Protein AF-A0A933KK06-F1 (afdb_monomer_lite)

Sequence (125 aa):
MSNVPASLSPAELAYLVLVSGLLACSGVYHLALGKEADRVLGRPDAIRSIGGCLVVLALPGLWASHGLLQVLGAVLLASGLFRVAAPEASIRLMQRLYGKVVHGILLLLGSLLVLALPWLRATLQ

pLDDT: mean 83.02, std 11.24, range [38.91, 94.81]

Radius of gyration: 15.88 Å; chains: 1; bounding box: 43×25×44 Å

Foldseek 3Di:
DDPPPPPFDPLRVVLLLVLLVVLLVLLVCLVVVVVVVLVQLVDLVSLLVQLVVLLVSLVCQCPGPDVVSNVVSVVSNVSSCCSNVPVVVVSVCCVPPDDSNRSSVVSNVVSVCSVCVSVVVVVVD

Secondary structure (DSSP, 8-state):
------PPPHHHHHHHHHHHHHHHHHHHHHHHSHHHHHHHHTSHHHHHHHHHHHHHHHHHHHT-SSHHHHHHHHHHHHHHHHHHH-HHHHHHHHHHH--HHHHHHHHHHHHHHHHHHHHHHHT--

Structure (mmCIF, N/CA/C/O backbone):
data_AF-A0A933KK06-F1
#
_entry.id   AF-A0A933KK06-F1
#
loop_
_atom_site.group_PDB
_atom_site.id
_atom_site.type_symbol
_atom_site.label_atom_id
_atom_site.label_alt_id
_atom_site.label_comp_id
_atom_site.label_asym_id
_atom_site.label_entity_id
_atom_site.label_seq_id
_atom_site.pdbx_PDB_ins_code
_atom_site.Cartn_x
_atom_site.Cartn_y
_atom_site.Cartn_z
_atom_site.occupancy
_atom_site.B_iso_or_equiv
_atom_site.auth_seq_id
_atom_site.auth_comp_id
_atom_site.auth_asym_id
_atom_site.auth_atom_id
_atom_site.pdbx_PDB_model_num
ATOM 1 N N . MET A 1 1 ? 27.092 6.096 -26.915 1.00 39.34 1 MET A N 1
ATOM 2 C CA . MET A 1 1 ? 26.203 5.114 -26.259 1.00 39.34 1 MET A CA 1
ATOM 3 C C . MET A 1 1 ? 24.920 5.845 -25.921 1.00 39.34 1 MET A C 1
ATOM 5 O O . MET A 1 1 ? 24.962 6.782 -25.137 1.00 39.34 1 MET A O 1
ATOM 9 N N . SER A 1 2 ? 23.830 5.542 -26.623 1.00 38.91 2 SER A N 1
ATOM 10 C CA . SER A 1 2 ? 22.540 6.199 -26.420 1.00 38.91 2 SER A CA 1
ATOM 11 C C . SER A 1 2 ? 21.972 5.783 -25.064 1.00 38.91 2 SER A C 1
ATOM 13 O O . SER A 1 2 ? 21.558 4.636 -24.902 1.00 38.91 2 SER A O 1
ATOM 15 N N . ASN A 1 3 ? 21.954 6.702 -24.098 1.00 43.25 3 ASN A N 1
ATOM 16 C CA . ASN A 1 3 ? 21.161 6.564 -22.879 1.00 43.25 3 ASN A CA 1
ATOM 17 C C . ASN A 1 3 ? 19.686 6.711 -23.261 1.00 43.25 3 ASN A C 1
ATOM 19 O O . ASN A 1 3 ? 19.080 7.762 -23.083 1.00 43.25 3 ASN A O 1
ATOM 23 N N . VAL A 1 4 ? 19.126 5.665 -23.864 1.00 45.94 4 VAL A N 1
ATOM 24 C CA . VAL A 1 4 ? 17.679 5.530 -23.970 1.00 45.94 4 VAL A CA 1
ATOM 25 C C . VAL A 1 4 ? 17.195 5.352 -22.530 1.00 45.94 4 VAL A C 1
ATOM 27 O O . VAL A 1 4 ? 17.681 4.429 -21.866 1.00 45.94 4 VAL A O 1
ATOM 30 N N . PRO A 1 5 ? 16.317 6.224 -21.998 1.00 50.75 5 PRO A N 1
ATOM 31 C CA . PRO A 1 5 ? 15.735 5.985 -20.688 1.00 50.75 5 PRO A CA 1
ATOM 32 C C . PRO A 1 5 ? 15.097 4.602 -20.742 1.00 50.75 5 PRO A C 1
ATOM 34 O O . PRO A 1 5 ? 14.294 4.338 -21.636 1.00 50.75 5 PRO A O 1
ATOM 37 N N . ALA A 1 6 ? 15.525 3.702 -19.852 1.00 57.94 6 ALA A N 1
ATOM 38 C CA . ALA A 1 6 ? 14.993 2.348 -19.794 1.00 57.94 6 ALA A CA 1
ATOM 39 C C . ALA A 1 6 ? 13.471 2.458 -19.679 1.00 57.94 6 ALA A C 1
ATOM 41 O O . ALA A 1 6 ? 12.948 2.908 -18.656 1.00 57.94 6 ALA A O 1
ATOM 42 N N . SER A 1 7 ? 12.778 2.143 -20.771 1.00 70.62 7 SER A N 1
ATOM 43 C CA . SER A 1 7 ? 11.331 2.109 -20.787 1.00 70.62 7 SER A CA 1
ATOM 44 C C . SER A 1 7 ? 10.907 1.043 -19.790 1.00 70.62 7 SER A C 1
ATOM 46 O O . SER A 1 7 ? 11.451 -0.063 -19.773 1.00 70.62 7 SER A O 1
ATOM 48 N N . LEU A 1 8 ? 9.966 1.395 -18.918 1.00 77.44 8 LEU A N 1
ATOM 49 C CA . LEU A 1 8 ? 9.383 0.418 -18.013 1.00 77.44 8 LEU A CA 1
ATOM 50 C C . LEU A 1 8 ? 8.806 -0.726 -18.839 1.00 77.44 8 LEU A C 1
ATOM 52 O O . LEU A 1 8 ? 8.124 -0.502 -19.844 1.00 77.44 8 LEU A O 1
ATOM 56 N N . SER A 1 9 ? 9.069 -1.952 -18.404 1.00 85.75 9 SER A N 1
ATOM 57 C CA . SER A 1 9 ? 8.439 -3.113 -19.013 1.00 85.75 9 SER A CA 1
ATOM 58 C C . SER A 1 9 ? 6.913 -3.052 -18.818 1.00 85.75 9 SER A C 1
ATOM 60 O O . SER A 1 9 ? 6.432 -2.448 -17.852 1.00 85.75 9 SER A O 1
ATOM 62 N N . PRO A 1 10 ? 6.117 -3.715 -19.679 1.00 85.94 10 PRO A N 1
ATOM 63 C CA . PRO A 1 10 ? 4.667 -3.795 -19.495 1.00 85.94 10 PRO A CA 1
ATOM 64 C C . PRO A 1 10 ? 4.261 -4.319 -18.107 1.00 85.94 10 PRO A C 1
ATOM 66 O O . PRO A 1 10 ? 3.273 -3.861 -17.539 1.00 85.94 10 PRO A O 1
ATOM 69 N N . ALA A 1 11 ? 5.050 -5.236 -17.536 1.00 86.44 11 ALA A N 1
ATOM 70 C CA . ALA A 1 11 ? 4.831 -5.777 -16.196 1.00 86.44 11 ALA A CA 1
ATOM 71 C C . ALA A 1 11 ? 5.065 -4.731 -15.093 1.00 86.44 11 ALA A C 1
ATOM 73 O O . ALA A 1 11 ? 4.271 -4.632 -14.160 1.00 86.44 11 ALA A O 1
ATOM 74 N N . GLU A 1 12 ? 6.115 -3.916 -15.209 1.00 85.12 12 GLU A N 1
ATOM 75 C CA . GLU A 1 12 ? 6.400 -2.833 -14.259 1.00 85.12 12 GLU A CA 1
ATOM 76 C C . GLU A 1 12 ? 5.362 -1.707 -14.354 1.00 85.12 12 GLU A C 1
ATOM 78 O O . GLU A 1 12 ? 4.947 -1.163 -13.332 1.00 85.12 12 GLU A O 1
ATOM 83 N N . LEU A 1 13 ? 4.882 -1.393 -15.562 1.00 85.12 13 LEU A N 1
ATOM 84 C CA . LEU A 1 13 ? 3.771 -0.457 -15.757 1.00 85.12 13 LEU A CA 1
ATOM 85 C C . LEU A 1 13 ? 2.481 -0.979 -15.117 1.00 85.12 13 LEU A C 1
ATOM 87 O O . LEU A 1 13 ? 1.827 -0.249 -14.373 1.00 85.12 13 LEU A O 1
ATOM 91 N N . ALA A 1 14 ? 2.134 -2.247 -15.354 1.00 87.88 14 ALA A N 1
ATOM 92 C CA . ALA A 1 14 ? 0.969 -2.874 -14.736 1.00 87.88 14 ALA A CA 1
ATOM 93 C C . ALA A 1 14 ? 1.080 -2.884 -13.203 1.00 87.88 14 ALA A C 1
ATOM 95 O O . ALA A 1 14 ? 0.104 -2.600 -12.509 1.00 87.88 14 ALA A O 1
ATOM 96 N N . TYR A 1 15 ? 2.278 -3.144 -12.675 1.00 87.88 15 TYR A N 1
ATOM 97 C CA . TYR A 1 15 ? 2.560 -3.085 -11.246 1.00 87.88 15 TYR A CA 1
ATOM 98 C C . TYR A 1 15 ? 2.322 -1.686 -10.663 1.00 87.88 15 TYR A C 1
ATOM 100 O O . TYR A 1 15 ? 1.619 -1.548 -9.662 1.00 87.88 15 TYR A O 1
ATOM 108 N N . LEU A 1 16 ? 2.847 -0.642 -11.310 1.00 87.38 16 LEU A N 1
ATOM 109 C CA . LEU A 1 16 ? 2.644 0.744 -10.886 1.00 87.38 16 LEU A CA 1
ATOM 110 C C . LEU A 1 16 ? 1.166 1.134 -10.884 1.00 87.38 16 LEU A C 1
ATOM 112 O O . LEU A 1 16 ? 0.689 1.704 -9.903 1.00 87.38 16 LEU A O 1
ATOM 116 N N . VAL A 1 17 ? 0.435 0.794 -11.949 1.00 89.19 17 VAL A N 1
ATOM 117 C CA . VAL A 1 17 ? -1.005 1.067 -12.054 1.00 89.19 17 VAL A CA 1
ATOM 118 C C . VAL A 1 17 ? -1.778 0.331 -10.964 1.00 89.19 17 VAL A C 1
ATOM 120 O O . VAL A 1 17 ? -2.655 0.922 -10.340 1.00 89.19 17 VAL A O 1
ATOM 123 N N . LEU A 1 18 ? -1.434 -0.928 -10.681 1.00 89.88 18 LEU A N 1
ATOM 124 C CA . LEU A 1 18 ? -2.072 -1.709 -9.625 1.00 89.88 18 LEU A CA 1
ATOM 125 C C . LEU A 1 18 ? -1.840 -1.086 -8.242 1.00 89.88 18 LEU A C 1
ATOM 127 O O . LEU A 1 18 ? -2.794 -0.861 -7.499 1.00 89.88 18 LEU A O 1
ATOM 131 N N . VAL A 1 19 ? -0.585 -0.785 -7.896 1.00 88.69 19 VAL A N 1
ATOM 132 C CA . VAL A 1 19 ? -0.233 -0.202 -6.592 1.00 88.69 19 VAL A CA 1
ATOM 133 C C . VAL A 1 19 ? -0.860 1.182 -6.431 1.00 88.69 19 VAL A C 1
ATOM 135 O O . VAL A 1 19 ? -1.451 1.472 -5.390 1.00 88.69 19 VAL A O 1
ATOM 138 N N . SER A 1 20 ? -0.796 2.017 -7.468 1.00 89.50 20 SER A N 1
ATOM 139 C CA . SER A 1 20 ? -1.437 3.332 -7.480 1.00 89.50 20 SER A CA 1
ATOM 140 C C . SER A 1 20 ? -2.958 3.227 -7.355 1.00 89.50 20 SER A C 1
ATOM 142 O O . SER A 1 20 ? -3.547 3.929 -6.534 1.00 89.50 20 SER A O 1
ATOM 144 N N . GLY A 1 21 ? -3.597 2.317 -8.092 1.00 89.44 21 GLY A N 1
ATOM 145 C CA . GLY A 1 21 ? -5.034 2.073 -8.003 1.00 89.44 21 GLY A CA 1
ATOM 146 C C . GLY A 1 21 ? -5.457 1.668 -6.592 1.00 89.44 21 GLY A C 1
ATOM 147 O O . GLY A 1 21 ? -6.390 2.244 -6.038 1.00 89.44 21 GLY A O 1
ATOM 148 N N . LEU A 1 22 ? -4.720 0.754 -5.957 1.00 90.38 22 LEU A N 1
ATOM 149 C CA . LEU A 1 22 ? -4.982 0.335 -4.577 1.00 90.38 22 LEU A CA 1
ATOM 150 C C . LEU A 1 22 ? -4.807 1.482 -3.574 1.00 90.38 22 LEU A C 1
ATOM 152 O O . LEU A 1 22 ? -5.648 1.655 -2.690 1.00 90.38 22 LEU A O 1
ATOM 156 N N . LEU A 1 23 ? -3.751 2.286 -3.715 1.00 89.25 23 LEU A N 1
ATOM 157 C CA . LEU A 1 23 ? -3.522 3.476 -2.891 1.00 89.25 23 LEU A CA 1
ATOM 158 C C . LEU A 1 23 ? -4.645 4.503 -3.074 1.00 89.25 23 LEU A C 1
ATOM 160 O O . LEU A 1 23 ? -5.164 5.021 -2.087 1.00 89.25 23 LEU A O 1
ATOM 164 N N . ALA A 1 24 ? -5.063 4.751 -4.317 1.00 89.56 24 ALA A N 1
ATOM 165 C CA . ALA A 1 24 ? -6.144 5.673 -4.641 1.00 89.56 24 ALA A CA 1
ATOM 166 C C . ALA A 1 24 ? -7.477 5.207 -4.047 1.00 89.56 24 ALA A C 1
ATOM 168 O O . ALA A 1 24 ? -8.119 5.957 -3.312 1.00 89.56 24 ALA A O 1
ATOM 169 N N . CYS A 1 25 ? -7.864 3.953 -4.294 1.00 90.12 25 CYS A N 1
ATOM 170 C CA . CYS A 1 25 ? -9.079 3.361 -3.741 1.00 90.12 25 CYS A CA 1
ATOM 171 C C . CYS A 1 25 ? -9.064 3.372 -2.211 1.00 90.12 25 CYS A C 1
ATOM 173 O O . CYS A 1 25 ? -10.061 3.738 -1.595 1.00 90.12 25 CYS A O 1
ATOM 175 N N . SER A 1 26 ? -7.932 3.030 -1.589 1.00 86.19 26 SER A N 1
ATOM 176 C CA . SER A 1 26 ? -7.785 3.072 -0.133 1.00 86.19 26 SER A CA 1
ATOM 177 C C . SER A 1 26 ? -7.900 4.501 0.407 1.00 86.19 26 SER A C 1
ATOM 179 O O . SER A 1 26 ? -8.611 4.732 1.385 1.00 86.19 26 SER A O 1
ATOM 181 N N . GLY A 1 27 ? -7.269 5.479 -0.246 1.00 85.75 27 GLY A N 1
ATOM 182 C CA . GLY A 1 27 ? -7.364 6.891 0.121 1.00 85.75 27 GLY A CA 1
ATOM 183 C C . GLY A 1 27 ? -8.798 7.416 0.041 1.00 85.75 27 GLY A C 1
ATOM 184 O O . GLY A 1 27 ? -9.301 7.983 1.011 1.00 85.75 27 GLY A O 1
ATOM 185 N N . VAL A 1 28 ? -9.492 7.147 -1.070 1.00 89.56 28 VAL A N 1
ATOM 186 C CA . VAL A 1 28 ? -10.912 7.495 -1.247 1.00 89.56 28 VAL A CA 1
ATOM 187 C C . VAL A 1 28 ? -11.781 6.801 -0.201 1.00 89.56 28 VAL A C 1
ATOM 189 O O . VAL A 1 28 ? -12.626 7.452 0.407 1.00 89.56 28 VAL A O 1
ATOM 192 N N . TYR A 1 29 ? -11.552 5.514 0.068 1.00 86.19 29 TYR A N 1
ATOM 193 C CA . TYR A 1 29 ? -12.288 4.763 1.086 1.00 86.19 29 TYR A CA 1
ATOM 194 C C . TYR A 1 29 ? -12.152 5.399 2.478 1.00 86.19 29 TYR A C 1
ATOM 196 O O . TYR A 1 29 ? -13.150 5.578 3.173 1.00 86.19 29 TYR A O 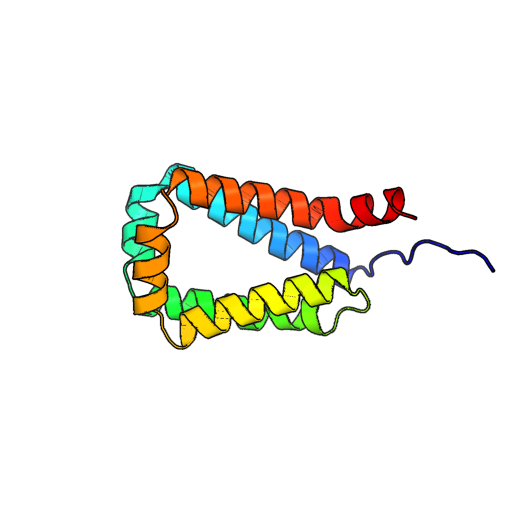1
ATOM 204 N N . HIS A 1 30 ? -10.948 5.824 2.867 1.00 84.81 30 HIS A N 1
ATOM 205 C CA . HIS A 1 30 ? -10.727 6.500 4.150 1.00 84.81 30 HIS A CA 1
ATOM 206 C C . HIS A 1 30 ? -11.399 7.877 4.230 1.00 84.81 30 HIS A C 1
ATOM 208 O O . HIS A 1 30 ? -11.882 8.255 5.299 1.00 84.81 30 HIS A O 1
ATOM 214 N N . LEU A 1 31 ? -11.448 8.622 3.121 1.00 86.38 31 LEU A N 1
ATOM 215 C CA . LEU A 1 31 ? -12.090 9.938 3.068 1.00 86.38 31 LEU A CA 1
ATOM 216 C C . LEU A 1 31 ? -13.622 9.840 3.039 1.00 86.38 31 LEU A C 1
ATOM 218 O O . LEU A 1 31 ? -14.292 10.588 3.746 1.00 86.38 31 LEU A O 1
ATOM 222 N N . ALA A 1 32 ? -14.178 8.910 2.261 1.00 87.00 32 ALA A N 1
ATOM 223 C CA . ALA A 1 32 ? -15.620 8.755 2.079 1.00 87.00 32 ALA A CA 1
ATOM 224 C C . ALA A 1 32 ? -16.287 7.950 3.207 1.00 87.00 32 ALA A C 1
ATOM 226 O O . ALA A 1 32 ? -17.403 8.260 3.619 1.00 87.00 32 ALA A O 1
ATOM 227 N N . LEU A 1 33 ? -15.609 6.920 3.725 1.00 85.12 33 LEU A N 1
ATOM 228 C CA . LEU A 1 33 ? -16.163 5.937 4.662 1.00 85.12 33 LEU A CA 1
ATOM 229 C C . LEU A 1 33 ? -15.327 5.819 5.942 1.00 85.12 33 LEU A C 1
ATOM 231 O O . LEU A 1 33 ? -15.235 4.750 6.541 1.00 85.12 33 LEU A O 1
ATOM 235 N N . GLY A 1 34 ? -14.748 6.924 6.418 1.00 76.00 34 GLY A N 1
ATOM 236 C CA . GLY A 1 34 ? -13.806 6.917 7.544 1.00 76.00 34 GLY A CA 1
ATOM 237 C C . GLY A 1 34 ? -14.313 6.259 8.840 1.00 76.00 34 GLY A C 1
ATOM 238 O O . GLY A 1 34 ? -13.514 5.735 9.608 1.00 76.00 34 GLY A O 1
ATOM 239 N N . LYS A 1 35 ? -15.629 6.242 9.109 1.00 80.81 35 LYS A N 1
ATOM 240 C CA . LYS A 1 35 ? -16.193 5.515 10.268 1.00 80.81 35 LYS A CA 1
ATOM 241 C C . LYS A 1 35 ? -16.151 3.993 10.084 1.00 80.81 35 LYS A C 1
ATOM 243 O O . LYS A 1 35 ? -15.845 3.279 11.033 1.00 80.81 35 LYS A O 1
ATOM 248 N N . GLU A 1 36 ? -16.436 3.509 8.879 1.00 83.94 36 GLU A N 1
ATOM 249 C CA . GLU A 1 36 ? -16.389 2.078 8.565 1.00 83.94 36 GLU A CA 1
ATOM 250 C C . GLU A 1 36 ? -14.941 1.603 8.412 1.00 83.94 36 GLU A C 1
ATOM 252 O O . GLU A 1 36 ? -14.585 0.525 8.881 1.00 83.94 36 GLU A O 1
ATOM 257 N N . ALA A 1 37 ? -14.072 2.450 7.848 1.00 81.25 37 ALA A N 1
ATOM 258 C CA . ALA A 1 37 ? -12.638 2.205 7.7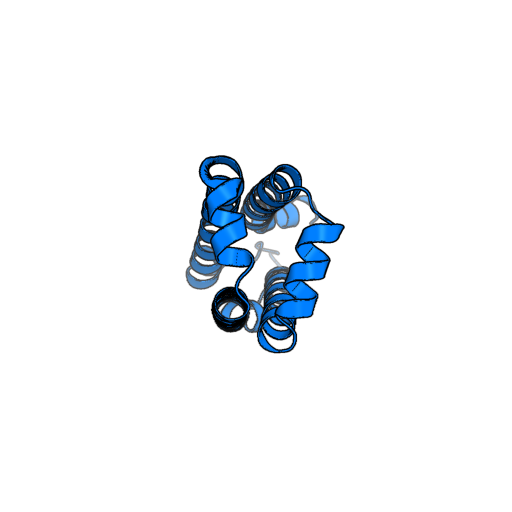90 1.00 81.25 37 ALA A CA 1
ATOM 259 C C . ALA A 1 37 ? -12.053 1.943 9.182 1.00 81.25 37 ALA A C 1
ATOM 261 O O . ALA A 1 37 ? -11.379 0.937 9.365 1.00 81.25 37 ALA A O 1
ATOM 262 N N . ASP A 1 38 ? -12.387 2.756 10.185 1.00 81.25 38 ASP A N 1
ATOM 263 C CA . ASP A 1 38 ? -11.946 2.520 11.565 1.00 81.25 38 ASP A CA 1
ATOM 264 C C . ASP A 1 38 ? -12.479 1.216 12.153 1.00 81.25 38 ASP A C 1
ATOM 266 O O . ASP A 1 38 ? -11.770 0.527 12.884 1.00 81.25 38 ASP A O 1
ATOM 270 N N . ARG A 1 39 ? -13.735 0.869 11.853 1.00 85.00 39 ARG A N 1
ATOM 271 C CA . ARG A 1 39 ? -14.346 -0.364 12.353 1.00 85.00 39 ARG A CA 1
ATOM 272 C C . ARG A 1 39 ? -13.631 -1.593 11.799 1.00 85.00 39 ARG A C 1
ATOM 274 O O . ARG A 1 39 ? -13.382 -2.542 12.539 1.00 85.00 39 ARG A O 1
ATOM 281 N N . VAL A 1 40 ? -13.300 -1.573 10.510 1.00 83.56 40 VAL A N 1
ATOM 282 C CA . VAL A 1 40 ? -12.575 -2.657 9.840 1.00 83.56 40 VAL A CA 1
ATOM 283 C C . VAL A 1 40 ? -11.115 -2.685 10.297 1.00 83.56 40 VAL A C 1
ATOM 285 O O . VAL A 1 40 ? -10.624 -3.731 10.711 1.00 83.56 40 VAL A O 1
ATOM 288 N N . LEU A 1 41 ? -10.435 -1.538 10.293 1.00 83.44 41 LEU A N 1
ATOM 289 C CA . LEU A 1 41 ? -9.012 -1.417 10.624 1.00 83.44 41 LEU A CA 1
ATOM 290 C C . LEU A 1 41 ? -8.725 -1.492 12.126 1.00 83.44 41 LEU A C 1
ATOM 292 O O . LEU A 1 41 ? -7.583 -1.695 12.514 1.00 83.44 41 LEU A O 1
ATOM 296 N N . GLY A 1 42 ? -9.744 -1.397 12.979 1.00 84.25 42 GLY A N 1
ATOM 297 C CA . GLY A 1 42 ? -9.639 -1.684 14.407 1.00 84.25 42 GLY A CA 1
ATOM 298 C C . GLY A 1 42 ? -9.552 -3.178 14.731 1.00 84.25 42 GLY A C 1
ATOM 29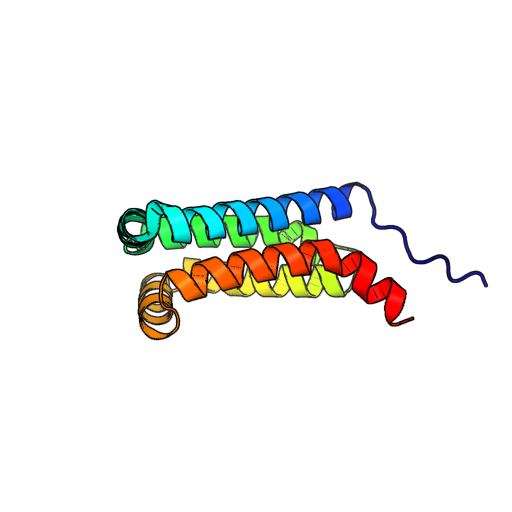9 O O . GLY A 1 42 ? -9.333 -3.532 15.889 1.00 84.25 42 GLY A O 1
ATOM 300 N N . ARG A 1 43 ? -9.723 -4.069 13.742 1.00 89.38 43 ARG A N 1
ATOM 301 C CA . ARG A 1 43 ? -9.669 -5.524 13.936 1.00 89.38 43 ARG A CA 1
ATOM 302 C C . ARG A 1 43 ? -8.276 -6.059 13.582 1.00 89.38 43 ARG A C 1
ATOM 304 O O . ARG A 1 43 ? -7.859 -5.913 12.430 1.00 89.38 43 ARG A O 1
ATOM 311 N N . PRO A 1 44 ? -7.580 -6.744 14.510 1.00 88.75 44 PRO A N 1
ATOM 312 C CA . PRO A 1 44 ? -6.258 -7.312 14.243 1.00 88.75 44 PRO A CA 1
ATOM 313 C C . PRO A 1 44 ? -6.224 -8.243 13.027 1.00 88.75 44 PRO A C 1
ATOM 315 O O . PRO A 1 44 ? -5.289 -8.176 12.234 1.00 88.75 44 PRO A O 1
ATOM 318 N N . ASP A 1 45 ? -7.268 -9.052 12.827 1.00 90.56 45 ASP A N 1
ATOM 319 C CA . ASP A 1 45 ? -7.341 -9.982 11.695 1.00 90.56 45 ASP A CA 1
ATOM 320 C C . ASP A 1 45 ? -7.400 -9.255 10.349 1.00 90.56 45 ASP A C 1
ATOM 322 O O . ASP A 1 45 ? -6.696 -9.630 9.416 1.00 90.56 45 ASP A O 1
ATOM 326 N N . ALA A 1 46 ? -8.158 -8.157 10.262 1.00 88.94 46 ALA A N 1
ATOM 327 C CA . ALA A 1 46 ? -8.206 -7.338 9.055 1.00 88.94 46 ALA A CA 1
ATOM 328 C C . ALA A 1 46 ? -6.838 -6.705 8.758 1.00 88.94 46 ALA A C 1
ATOM 330 O O . ALA A 1 46 ? -6.393 -6.692 7.610 1.00 88.94 46 ALA A O 1
ATOM 331 N N . ILE A 1 47 ? -6.133 -6.233 9.793 1.00 90.62 47 ILE A N 1
ATOM 332 C CA . ILE A 1 47 ? -4.780 -5.680 9.653 1.00 90.62 47 ILE A CA 1
ATOM 333 C C . ILE A 1 47 ? -3.781 -6.745 9.196 1.00 90.62 47 ILE A C 1
ATOM 335 O O . ILE A 1 47 ? -2.973 -6.459 8.312 1.00 90.62 47 ILE A O 1
ATOM 339 N N . ARG A 1 48 ? -3.864 -7.975 9.719 1.00 91.69 48 ARG A N 1
ATOM 340 C CA . ARG A 1 48 ? -3.044 -9.103 9.247 1.00 91.69 48 ARG A CA 1
ATOM 341 C C . ARG A 1 48 ? -3.321 -9.423 7.784 1.00 91.69 48 ARG A C 1
ATOM 343 O O . ARG A 1 48 ? -2.371 -9.573 7.023 1.00 91.69 48 ARG A O 1
ATOM 350 N N . SER A 1 49 ? -4.589 -9.477 7.370 1.00 92.69 49 SER A N 1
ATOM 351 C CA . SER A 1 49 ? -4.957 -9.715 5.969 1.00 92.69 49 SER A CA 1
ATOM 352 C C . SER A 1 49 ? -4.406 -8.628 5.046 1.00 92.69 49 SER A C 1
ATOM 354 O O . SER A 1 49 ? -3.783 -8.942 4.036 1.00 92.69 49 SER A O 1
ATOM 356 N N . ILE A 1 50 ? -4.552 -7.352 5.420 1.00 90.19 50 ILE A N 1
ATOM 357 C CA . ILE A 1 50 ? -3.972 -6.230 4.668 1.00 90.19 50 ILE A CA 1
ATOM 358 C C . ILE A 1 50 ? -2.446 -6.350 4.617 1.00 90.19 50 ILE A C 1
ATOM 360 O O . ILE A 1 50 ? -1.848 -6.143 3.563 1.00 90.19 50 ILE A O 1
ATOM 364 N N . GLY A 1 51 ? -1.812 -6.696 5.738 1.00 90.50 51 GLY A N 1
ATOM 365 C CA . GLY A 1 51 ? -0.374 -6.923 5.812 1.00 90.50 51 GLY A CA 1
ATOM 366 C C . GLY A 1 51 ? 0.090 -8.025 4.860 1.00 90.50 51 GLY A C 1
ATOM 367 O O . GLY A 1 51 ? 1.032 -7.816 4.102 1.00 90.50 51 GLY A O 1
ATOM 368 N N . GLY A 1 52 ? -0.618 -9.155 4.824 1.00 93.31 52 GLY A N 1
ATOM 369 C CA . GLY A 1 52 ? -0.352 -10.251 3.892 1.00 93.31 52 GLY A CA 1
ATOM 370 C C . GLY A 1 52 ? -0.477 -9.820 2.430 1.00 93.31 52 GLY A C 1
ATOM 371 O O . GLY A 1 52 ? 0.423 -10.086 1.635 1.00 93.31 52 GLY A O 1
ATOM 372 N N . CYS A 1 53 ? -1.531 -9.074 2.082 1.00 92.62 53 CYS A N 1
ATOM 373 C CA . CYS A 1 53 ? -1.689 -8.516 0.737 1.00 92.62 53 CYS A CA 1
ATOM 374 C C . CYS A 1 53 ? -0.517 -7.603 0.350 1.00 92.62 53 CYS A C 1
ATOM 376 O O . CYS A 1 53 ? -0.028 -7.684 -0.774 1.00 92.62 53 CYS A O 1
ATOM 378 N N . LEU A 1 54 ? -0.033 -6.765 1.274 1.00 91.31 54 LEU A N 1
ATOM 379 C CA . LEU A 1 54 ? 1.127 -5.901 1.034 1.00 91.31 54 LEU A CA 1
ATOM 380 C C . LEU A 1 54 ? 2.416 -6.694 0.817 1.00 91.31 54 LEU A C 1
ATOM 382 O O . LEU A 1 54 ? 3.196 -6.334 -0.058 1.00 91.31 54 LEU A O 1
ATOM 386 N N . VAL A 1 55 ? 2.625 -7.781 1.565 1.00 93.69 55 VAL A N 1
ATOM 387 C CA . VAL A 1 55 ? 3.778 -8.673 1.367 1.00 93.69 55 VAL A CA 1
ATOM 388 C C . VAL A 1 55 ? 3.743 -9.294 -0.030 1.00 93.69 55 VAL A C 1
ATOM 390 O O . VAL A 1 55 ? 4.754 -9.283 -0.725 1.00 93.69 55 VAL A O 1
ATOM 393 N N . VAL A 1 56 ? 2.580 -9.774 -0.481 1.00 93.50 56 VAL A N 1
ATOM 394 C CA . VAL A 1 56 ? 2.424 -10.330 -1.837 1.00 93.50 56 VAL A CA 1
ATOM 395 C C . VAL A 1 56 ? 2.668 -9.256 -2.904 1.00 93.50 56 VAL A C 1
ATOM 397 O O . VAL A 1 56 ? 3.397 -9.494 -3.864 1.00 93.50 56 VAL A O 1
ATOM 400 N N . LEU A 1 57 ? 2.122 -8.052 -2.711 1.00 89.38 57 LEU A N 1
ATOM 401 C CA . LEU A 1 57 ? 2.329 -6.902 -3.600 1.00 89.38 57 LEU A CA 1
ATOM 402 C C . LEU A 1 57 ? 3.770 -6.375 -3.595 1.00 89.38 57 LEU A C 1
ATOM 404 O O . LEU A 1 57 ? 4.165 -5.672 -4.522 1.00 89.38 57 LEU A O 1
ATOM 408 N N . ALA A 1 58 ? 4.573 -6.681 -2.580 1.00 91.00 58 ALA A N 1
ATOM 409 C CA . ALA A 1 58 ? 5.970 -6.273 -2.545 1.00 91.00 58 ALA A CA 1
ATOM 410 C C . ALA A 1 58 ? 6.847 -7.097 -3.498 1.00 91.00 58 ALA A C 1
ATOM 412 O O . ALA A 1 58 ? 7.838 -6.573 -4.007 1.00 91.00 58 ALA A O 1
ATOM 413 N N . LEU A 1 59 ? 6.485 -8.360 -3.764 1.00 91.06 59 LEU A N 1
ATOM 414 C CA . LEU A 1 59 ? 7.323 -9.288 -4.532 1.00 91.06 59 LEU A CA 1
ATOM 415 C C . LEU A 1 59 ? 7.668 -8.755 -5.934 1.00 91.06 59 LEU A C 1
AT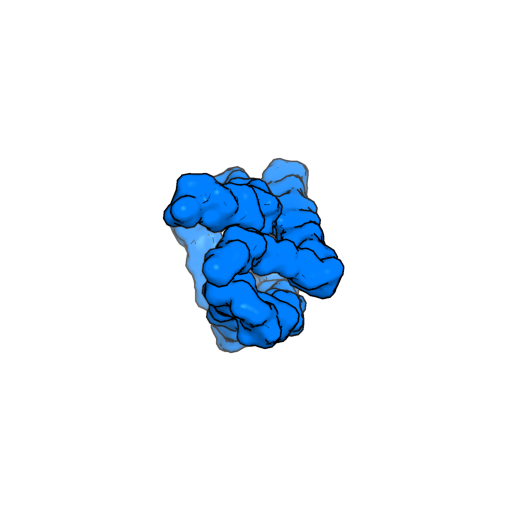OM 417 O O . LEU A 1 59 ? 8.854 -8.692 -6.249 1.00 91.06 59 LEU A O 1
ATOM 421 N N . PRO A 1 60 ? 6.719 -8.276 -6.762 1.00 87.19 60 PRO A N 1
ATOM 422 C CA . PRO A 1 60 ? 7.072 -7.750 -8.081 1.00 87.19 60 PRO A CA 1
ATOM 423 C C . PRO A 1 60 ? 7.992 -6.523 -8.008 1.00 87.19 60 PRO A C 1
ATOM 425 O O . PRO A 1 60 ? 8.854 -6.356 -8.865 1.00 87.19 60 PRO A O 1
ATOM 428 N N . GLY A 1 61 ? 7.847 -5.690 -6.970 1.00 86.94 61 GLY A N 1
ATOM 429 C CA . GLY A 1 61 ? 8.690 -4.513 -6.756 1.00 86.94 61 GLY A CA 1
ATOM 430 C C . GLY A 1 61 ? 10.133 -4.873 -6.401 1.00 86.94 61 GLY A C 1
ATOM 431 O O . GLY A 1 61 ? 11.063 -4.289 -6.948 1.00 86.94 61 GLY A O 1
ATOM 432 N N . LEU A 1 62 ? 10.339 -5.876 -5.541 1.00 88.31 62 LEU A N 1
ATOM 433 C CA . LEU A 1 62 ? 11.677 -6.334 -5.137 1.00 88.31 62 LEU A CA 1
ATOM 434 C C . LEU A 1 62 ? 12.460 -6.989 -6.282 1.00 88.31 62 LEU A C 1
ATOM 436 O O . LEU A 1 62 ? 13.683 -6.893 -6.317 1.00 88.31 62 LEU A O 1
ATOM 440 N N . TRP A 1 63 ? 11.757 -7.625 -7.221 1.00 86.88 63 TRP A N 1
ATOM 441 C CA . TRP A 1 63 ? 12.343 -8.227 -8.423 1.00 86.88 63 TRP A CA 1
ATOM 442 C C . TRP A 1 63 ? 12.411 -7.275 -9.623 1.00 86.88 63 TRP A C 1
ATOM 444 O O . TRP A 1 63 ? 12.870 -7.672 -10.694 1.00 86.88 63 TRP A O 1
ATOM 454 N N . ALA A 1 64 ? 11.962 -6.028 -9.474 1.00 84.25 64 ALA A N 1
ATOM 455 C CA . ALA A 1 64 ? 12.001 -5.062 -10.558 1.00 84.25 64 ALA A CA 1
ATOM 456 C C . ALA A 1 64 ? 13.444 -4.687 -10.919 1.00 84.25 64 ALA A C 1
ATOM 458 O O . ALA A 1 64 ? 14.326 -4.589 -10.062 1.00 84.25 64 ALA A O 1
ATOM 459 N N . SER A 1 65 ? 13.670 -4.378 -12.194 1.00 76.06 65 SER A N 1
ATOM 460 C CA . SER A 1 65 ? 14.995 -3.977 -12.699 1.00 76.06 65 SER A CA 1
ATOM 461 C C . SER A 1 65 ? 15.376 -2.553 -12.266 1.00 76.06 65 SER A C 1
ATOM 463 O O . SER A 1 65 ? 16.499 -2.092 -12.463 1.00 76.06 65 SER A O 1
ATOM 465 N N . HIS A 1 66 ? 14.414 -1.835 -11.688 1.00 74.06 66 HIS A N 1
ATOM 466 C CA . HIS A 1 66 ? 14.478 -0.420 -11.377 1.00 74.06 66 HIS A CA 1
ATOM 467 C C . HIS A 1 66 ? 14.619 -0.193 -9.871 1.00 74.06 66 HIS A C 1
ATOM 469 O O . HIS A 1 66 ? 13.716 -0.523 -9.105 1.00 74.06 66 HIS A O 1
ATOM 475 N N . GLY A 1 67 ? 15.705 0.463 -9.446 1.00 80.12 67 GLY A N 1
ATOM 476 C CA . GLY A 1 67 ? 15.986 0.707 -8.023 1.00 80.12 67 GLY A CA 1
ATOM 477 C C . GLY A 1 67 ? 14.860 1.425 -7.265 1.00 80.12 67 GLY A C 1
ATOM 478 O O . GLY A 1 67 ? 14.586 1.099 -6.116 1.00 80.12 67 GLY A O 1
ATOM 479 N N . LEU A 1 68 ? 14.128 2.341 -7.909 1.00 79.94 68 LEU A N 1
ATOM 480 C CA . LEU A 1 68 ? 12.977 3.003 -7.278 1.00 79.94 68 LEU A CA 1
ATOM 481 C C . LEU A 1 68 ? 11.796 2.045 -7.028 1.00 79.94 68 LEU A C 1
ATOM 483 O O . LEU A 1 68 ? 11.116 2.164 -6.010 1.00 79.94 68 LEU A O 1
ATOM 487 N N . LEU A 1 69 ? 11.570 1.074 -7.919 1.00 83.50 69 LEU A N 1
ATOM 488 C CA . LEU A 1 69 ? 10.551 0.036 -7.727 1.00 83.50 69 LEU A CA 1
ATOM 489 C C . LEU A 1 69 ? 10.966 -0.954 -6.632 1.00 83.50 69 LEU A C 1
ATOM 491 O O . LEU A 1 69 ? 10.114 -1.392 -5.861 1.00 83.50 69 LEU A O 1
ATOM 495 N N . GLN A 1 70 ? 12.266 -1.226 -6.498 1.00 86.94 70 GLN A N 1
ATOM 496 C CA . GLN A 1 70 ? 12.807 -2.017 -5.390 1.00 86.94 70 GLN A CA 1
ATOM 497 C C . GLN A 1 70 ? 12.601 -1.316 -4.046 1.00 86.94 70 GLN A C 1
ATOM 499 O O . GLN A 1 70 ? 12.177 -1.957 -3.088 1.00 86.94 70 GLN A O 1
ATOM 504 N N . VAL A 1 71 ? 12.824 0.003 -3.974 1.00 88.06 71 VAL A N 1
ATOM 505 C CA . VAL A 1 71 ? 12.530 0.800 -2.769 1.00 88.06 71 VAL A CA 1
ATOM 506 C C . VAL A 1 71 ? 11.040 0.744 -2.433 1.00 88.06 71 VAL A C 1
ATOM 508 O O . VAL A 1 71 ? 10.687 0.492 -1.281 1.00 88.06 71 VAL A O 1
ATOM 511 N N . LEU A 1 72 ? 10.158 0.916 -3.425 1.00 87.44 72 LEU A N 1
ATOM 512 C CA . LEU A 1 72 ? 8.713 0.777 -3.230 1.00 87.44 72 LEU A CA 1
ATOM 513 C C . LEU A 1 72 ? 8.357 -0.618 -2.690 1.00 87.44 72 LEU A C 1
ATOM 515 O O . LEU A 1 72 ? 7.651 -0.725 -1.688 1.00 87.44 72 LEU A O 1
ATOM 519 N N . GLY A 1 73 ? 8.900 -1.676 -3.299 1.00 89.25 73 GLY A N 1
ATOM 520 C CA . GLY A 1 73 ? 8.732 -3.055 -2.844 1.00 89.25 73 GLY A CA 1
ATOM 521 C C . GLY A 1 73 ? 9.215 -3.260 -1.406 1.00 89.25 73 GLY A C 1
ATOM 522 O O . GLY A 1 73 ? 8.495 -3.832 -0.594 1.00 89.25 73 GLY A O 1
ATOM 523 N N . ALA A 1 74 ? 10.384 -2.729 -1.046 1.00 91.81 74 ALA A N 1
ATOM 524 C CA . ALA A 1 74 ? 10.934 -2.828 0.304 1.00 91.81 74 ALA A CA 1
ATOM 525 C C . ALA A 1 74 ? 10.054 -2.125 1.349 1.00 91.81 74 ALA A C 1
ATOM 527 O O . ALA A 1 74 ? 9.820 -2.673 2.427 1.00 91.81 74 ALA A O 1
ATOM 528 N N . VAL A 1 75 ? 9.510 -0.947 1.026 1.00 90.62 75 VAL A N 1
ATOM 529 C CA . VAL A 1 75 ? 8.586 -0.218 1.910 1.00 90.62 75 VAL A CA 1
ATOM 530 C C . VAL A 1 75 ? 7.279 -0.990 2.096 1.00 90.62 75 VAL A C 1
ATOM 532 O O . VAL A 1 75 ? 6.803 -1.122 3.227 1.00 90.62 75 VAL A O 1
ATOM 535 N N . LEU A 1 76 ? 6.712 -1.539 1.015 1.00 90.31 76 LEU A N 1
ATOM 536 C CA . LEU A 1 76 ? 5.507 -2.372 1.085 1.00 90.31 76 LEU A CA 1
ATOM 537 C C . LEU A 1 76 ? 5.754 -3.641 1.903 1.00 90.31 76 LEU A C 1
ATOM 539 O O . LEU A 1 76 ? 4.925 -3.984 2.745 1.00 90.31 76 LEU A O 1
ATOM 543 N N . LEU A 1 77 ? 6.907 -4.292 1.718 1.00 94.00 77 LEU A N 1
ATOM 544 C CA . LEU A 1 77 ? 7.287 -5.484 2.469 1.00 94.00 77 LEU A CA 1
ATOM 545 C C . LEU A 1 77 ? 7.416 -5.170 3.960 1.00 94.00 77 LEU A C 1
ATOM 547 O O . LEU A 1 77 ? 6.808 -5.853 4.779 1.00 94.00 77 LEU A O 1
ATOM 551 N N . ALA A 1 78 ? 8.163 -4.124 4.319 1.00 93.75 78 ALA A N 1
ATOM 552 C CA . ALA A 1 78 ? 8.349 -3.720 5.710 1.00 93.75 78 ALA A CA 1
ATOM 553 C C . ALA A 1 78 ? 7.011 -3.366 6.376 1.00 93.75 78 ALA A C 1
ATOM 555 O O . ALA A 1 78 ? 6.721 -3.822 7.483 1.00 93.75 78 ALA A O 1
ATOM 556 N N . SER A 1 79 ? 6.160 -2.608 5.676 1.00 90.69 79 SER A N 1
ATOM 557 C CA . SER A 1 79 ? 4.818 -2.265 6.150 1.00 90.69 79 SER A CA 1
ATOM 558 C C . SER A 1 79 ? 3.936 -3.506 6.325 1.00 90.69 79 SER A C 1
ATOM 560 O O . SER A 1 79 ? 3.263 -3.655 7.348 1.00 90.69 79 SER A O 1
ATOM 562 N N . GLY A 1 80 ? 3.963 -4.419 5.352 1.00 91.44 80 GLY A N 1
ATOM 563 C CA . GLY A 1 80 ? 3.197 -5.658 5.365 1.00 91.44 80 GLY A CA 1
ATOM 564 C C . GLY A 1 80 ? 3.614 -6.592 6.496 1.00 91.44 80 GLY A C 1
ATOM 565 O O . GLY A 1 80 ? 2.770 -7.009 7.288 1.00 91.44 80 GLY A O 1
ATOM 566 N N . LEU A 1 81 ? 4.917 -6.848 6.636 1.00 94.81 81 LEU A N 1
ATOM 567 C CA . LEU A 1 81 ? 5.472 -7.683 7.703 1.00 94.81 81 LEU A CA 1
ATOM 568 C C . LEU A 1 81 ? 5.166 -7.114 9.087 1.00 94.81 81 LEU A C 1
ATOM 570 O O . LEU A 1 81 ? 4.749 -7.861 9.969 1.00 94.81 81 LEU A O 1
ATOM 574 N N . PHE A 1 82 ? 5.294 -5.797 9.273 1.00 92.75 82 PHE A N 1
ATOM 575 C CA . PHE A 1 82 ? 4.938 -5.155 10.537 1.00 92.75 82 PHE A CA 1
ATOM 576 C C . PHE A 1 82 ? 3.460 -5.373 10.894 1.00 92.75 82 PHE A C 1
ATOM 578 O O . PHE A 1 82 ? 3.139 -5.712 12.033 1.00 92.75 82 PHE A O 1
ATOM 585 N N . ARG A 1 83 ? 2.556 -5.249 9.915 1.00 91.75 83 ARG A N 1
ATOM 586 C CA . ARG A 1 83 ? 1.113 -5.467 10.105 1.00 91.75 83 ARG A CA 1
ATOM 587 C C . ARG A 1 83 ? 0.753 -6.928 10.377 1.00 91.75 83 ARG A C 1
ATOM 589 O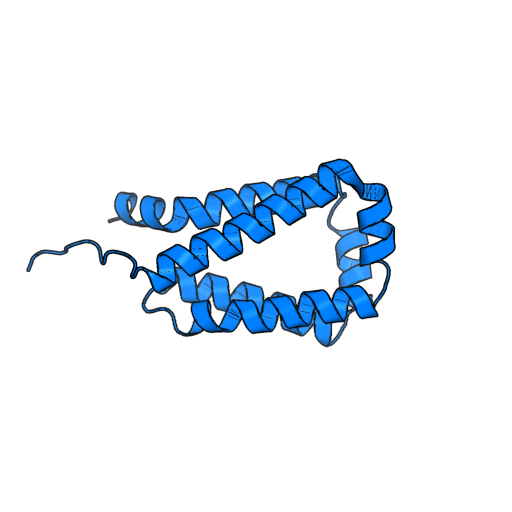 O . ARG A 1 83 ? -0.169 -7.178 11.146 1.00 91.75 83 ARG A O 1
ATOM 596 N N . VAL A 1 84 ? 1.469 -7.882 9.781 1.00 91.88 84 VAL A N 1
ATOM 597 C CA . VAL A 1 84 ? 1.268 -9.320 10.039 1.00 91.88 84 VAL A CA 1
ATOM 598 C C . VAL A 1 84 ? 1.788 -9.708 11.424 1.00 91.88 84 VAL A C 1
ATOM 600 O O . VAL A 1 84 ? 1.082 -10.383 12.175 1.00 91.88 84 VAL A O 1
ATOM 603 N N . ALA A 1 85 ? 3.001 -9.272 11.770 1.00 93.69 85 ALA A N 1
ATOM 604 C CA . ALA A 1 85 ? 3.681 -9.667 13.000 1.00 93.69 85 ALA A CA 1
ATOM 605 C C . ALA A 1 85 ? 3.152 -8.941 14.247 1.00 93.69 85 ALA A C 1
ATOM 607 O O . ALA A 1 85 ? 3.115 -9.530 15.324 1.00 93.69 85 ALA A O 1
ATOM 608 N N . ALA A 1 86 ? 2.738 -7.677 14.115 1.00 93.38 86 ALA A N 1
ATOM 609 C CA . ALA A 1 86 ? 2.310 -6.840 15.234 1.00 93.38 86 ALA A CA 1
ATOM 610 C C . ALA A 1 86 ? 1.072 -5.982 14.885 1.00 93.38 86 ALA A C 1
ATOM 612 O O . ALA A 1 86 ? 1.136 -4.744 14.927 1.00 93.38 86 ALA A O 1
ATOM 613 N N . PRO A 1 87 ? -0.079 -6.600 14.558 1.00 90.12 87 PRO A N 1
ATOM 614 C CA . PRO A 1 87 ? -1.269 -5.875 14.119 1.00 90.12 87 PRO A CA 1
ATOM 615 C C . PRO A 1 87 ? -1.784 -4.895 15.179 1.00 90.12 87 PRO A C 1
ATOM 617 O O . PRO A 1 87 ? -2.137 -3.768 14.845 1.00 90.12 87 PRO A O 1
ATOM 620 N N . GLU A 1 88 ? -1.756 -5.248 16.466 1.00 90.94 88 GLU A N 1
ATOM 621 C CA . GLU A 1 88 ? -2.211 -4.363 17.544 1.00 90.94 88 GLU A CA 1
ATOM 622 C C . GLU A 1 88 ? -1.299 -3.137 17.696 1.00 90.94 88 GLU A C 1
ATOM 624 O O . GLU A 1 88 ? -1.771 -2.036 17.987 1.00 90.94 88 GLU A O 1
ATOM 629 N N . ALA A 1 89 ? 0.011 -3.304 17.484 1.00 88.69 89 ALA A N 1
ATOM 630 C CA . ALA A 1 89 ? 0.951 -2.186 17.476 1.00 88.69 89 ALA A CA 1
ATOM 631 C C . ALA A 1 89 ? 0.710 -1.274 16.268 1.00 88.69 89 ALA A C 1
ATOM 633 O O . ALA A 1 89 ? 0.709 -0.053 16.424 1.00 88.69 89 ALA A O 1
ATOM 634 N N . SER A 1 90 ? 0.430 -1.855 15.099 1.00 86.69 90 SER A N 1
ATOM 635 C CA . SER A 1 90 ? 0.056 -1.105 13.900 1.00 86.69 90 SER A CA 1
ATOM 636 C C . SER A 1 90 ? -1.221 -0.289 14.105 1.00 86.69 90 SER A C 1
ATOM 638 O O . SER A 1 90 ? -1.249 0.883 13.737 1.00 86.69 90 SER A O 1
ATOM 640 N N . ILE A 1 91 ? -2.256 -0.861 14.729 1.00 86.62 91 ILE A N 1
ATOM 641 C CA . ILE A 1 91 ? -3.512 -0.152 15.030 1.00 86.62 91 ILE A CA 1
ATOM 642 C C . ILE A 1 91 ? -3.242 1.050 15.935 1.00 86.62 91 ILE A C 1
ATOM 644 O O . ILE A 1 91 ? -3.643 2.169 15.617 1.00 86.62 91 ILE A O 1
ATOM 648 N N . ARG A 1 92 ? -2.506 0.845 17.036 1.00 88.38 92 ARG A N 1
ATOM 649 C CA . ARG A 1 92 ? -2.154 1.930 17.965 1.00 88.38 92 ARG A CA 1
ATOM 650 C C . ARG A 1 92 ? -1.339 3.027 17.288 1.00 88.38 92 ARG A C 1
ATOM 652 O O . ARG A 1 92 ? -1.564 4.204 17.555 1.00 88.38 92 ARG A O 1
ATOM 659 N N . LEU A 1 93 ? -0.393 2.655 16.427 1.00 84.44 93 LEU A N 1
ATOM 660 C CA . LEU A 1 93 ? 0.428 3.604 15.681 1.00 84.44 93 LEU A CA 1
ATOM 661 C C . LEU A 1 93 ? -0.432 4.450 14.737 1.00 84.44 93 LEU A C 1
ATOM 663 O O . LEU A 1 93 ? -0.303 5.672 14.712 1.00 84.44 93 LEU A O 1
ATOM 667 N N . MET A 1 94 ? -1.346 3.804 14.013 1.00 80.12 94 MET A N 1
ATOM 668 C CA . MET A 1 94 ? -2.247 4.455 13.067 1.00 80.12 94 MET A CA 1
ATOM 669 C C . MET A 1 94 ? -3.204 5.424 13.776 1.00 80.12 94 MET A C 1
ATOM 671 O O . MET A 1 94 ? -3.362 6.553 13.325 1.00 80.12 94 MET A O 1
ATOM 675 N N . GLN A 1 95 ? -3.737 5.036 14.940 1.00 81.75 95 GLN A N 1
ATOM 676 C CA . GLN A 1 95 ? -4.576 5.892 15.788 1.00 81.75 95 GLN A CA 1
ATOM 677 C C . GLN A 1 95 ? -3.828 7.094 16.387 1.00 81.75 95 GLN A C 1
ATOM 679 O O . GLN A 1 95 ? -4.443 8.130 16.628 1.00 81.75 95 GLN A O 1
ATOM 684 N N . ARG A 1 96 ? -2.520 6.968 16.653 1.00 81.12 96 ARG A N 1
ATOM 685 C CA . ARG A 1 96 ? -1.707 8.041 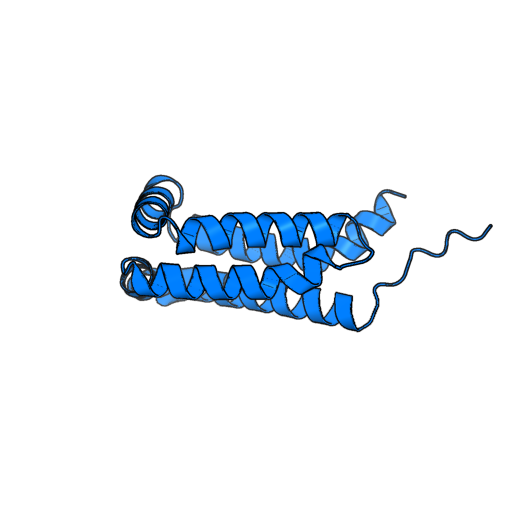17.254 1.00 81.12 96 ARG A CA 1
ATOM 686 C C . ARG A 1 96 ? -1.150 9.030 16.239 1.00 81.12 96 ARG A C 1
ATOM 688 O O . ARG A 1 96 ? -1.093 10.217 16.534 1.00 81.12 96 ARG A O 1
ATOM 695 N N . LEU A 1 97 ? -0.674 8.544 15.095 1.00 69.12 97 LEU A N 1
ATOM 696 C CA . LEU A 1 97 ? 0.096 9.362 14.156 1.00 69.12 97 LEU A CA 1
ATOM 697 C C . LEU A 1 97 ? -0.756 10.045 13.090 1.00 69.12 97 LEU A C 1
ATOM 699 O O . LEU A 1 97 ? -0.361 11.095 12.589 1.00 69.12 97 LEU A O 1
ATOM 703 N N . TYR A 1 98 ? -1.899 9.467 12.718 1.00 66.38 98 TYR A N 1
ATOM 704 C CA . TYR A 1 98 ? -2.622 9.917 11.535 1.00 66.38 98 TYR A CA 1
ATOM 705 C C . TYR A 1 98 ? -4.116 10.051 11.811 1.00 66.38 98 TYR A C 1
ATOM 707 O O . TYR A 1 98 ? -4.835 9.069 11.978 1.00 66.38 98 TYR A O 1
ATOM 715 N N . GLY A 1 99 ? -4.617 11.288 11.774 1.00 72.12 99 GLY A N 1
ATOM 716 C CA . GLY A 1 99 ? -6.048 11.512 11.591 1.00 72.12 99 GLY A CA 1
ATOM 717 C C . GLY A 1 99 ? -6.502 10.899 10.262 1.00 72.12 99 GLY A C 1
ATOM 718 O O . GLY A 1 99 ? -5.759 10.913 9.282 1.00 72.12 99 GLY A O 1
ATOM 719 N N . LYS A 1 100 ? -7.730 10.380 10.204 1.00 74.06 100 LYS A N 1
ATOM 720 C CA . LYS A 1 100 ? -8.272 9.639 9.042 1.00 74.06 100 LYS A CA 1
ATOM 721 C C . LYS A 1 100 ? -8.129 10.398 7.722 1.00 74.06 100 LYS A C 1
ATOM 723 O O . LYS A 1 100 ? -7.778 9.819 6.700 1.00 74.06 100 LYS A O 1
ATOM 728 N N . VAL A 1 101 ? -8.348 11.712 7.780 1.00 76.12 101 VAL A N 1
ATOM 729 C CA . VAL A 1 101 ? -8.203 12.627 6.641 1.00 76.12 101 VAL A CA 1
ATOM 730 C C . VAL A 1 101 ? -6.747 12.710 6.187 1.00 76.12 101 VAL A C 1
ATOM 732 O O . VAL A 1 101 ? -6.469 12.580 5.001 1.00 76.12 101 VAL A O 1
ATOM 735 N N . VAL A 1 102 ? -5.807 12.845 7.127 1.00 80.12 102 VAL A N 1
ATOM 736 C CA . VAL A 1 102 ? -4.367 12.885 6.834 1.00 80.12 102 VAL A CA 1
ATOM 737 C C . VAL A 1 102 ? -3.911 11.558 6.233 1.00 80.12 102 VAL A C 1
ATOM 739 O O . VAL A 1 102 ? -3.186 11.560 5.244 1.00 80.12 102 VAL A O 1
ATOM 742 N N . HIS A 1 103 ? -4.378 10.426 6.767 1.00 82.81 103 HIS A N 1
ATOM 743 C CA . HIS A 1 103 ? -4.059 9.113 6.210 1.00 82.81 103 HIS A CA 1
ATOM 744 C C . HIS A 1 103 ? -4.593 8.951 4.781 1.00 82.81 103 HIS A C 1
ATOM 746 O O . HIS A 1 103 ? -3.845 8.562 3.890 1.00 82.81 103 HIS A O 1
ATOM 752 N N . GLY A 1 104 ? -5.858 9.312 4.541 1.00 81.25 104 GLY A N 1
ATOM 753 C CA . GLY A 1 104 ? -6.456 9.279 3.206 1.00 81.25 104 GLY A CA 1
ATOM 754 C C . GLY A 1 104 ? -5.705 10.158 2.203 1.00 81.25 104 GLY A C 1
ATOM 755 O O . GLY A 1 104 ? -5.376 9.699 1.112 1.00 81.25 104 GLY A O 1
ATOM 756 N N . ILE A 1 105 ? -5.350 11.387 2.593 1.00 85.00 105 ILE A N 1
ATOM 757 C CA . ILE A 1 105 ? -4.554 12.303 1.762 1.00 85.00 105 ILE A CA 1
ATOM 758 C C . ILE A 1 105 ? -3.166 11.723 1.474 1.00 85.00 105 ILE A C 1
ATOM 760 O O . ILE A 1 105 ? -2.725 11.764 0.331 1.00 85.00 105 ILE A O 1
ATOM 764 N N . LEU A 1 106 ? -2.487 11.144 2.468 1.00 85.56 106 LEU A N 1
ATOM 765 C CA . LEU A 1 106 ? -1.177 10.518 2.273 1.00 85.56 106 LEU A CA 1
ATOM 766 C C . LEU A 1 106 ? -1.239 9.350 1.286 1.00 85.56 106 LEU A C 1
ATOM 768 O O . LEU A 1 106 ? -0.337 9.202 0.467 1.00 85.56 106 LEU A O 1
ATOM 772 N N . LEU A 1 107 ? -2.305 8.548 1.322 1.00 87.19 107 LEU A N 1
ATOM 773 C CA . LEU A 1 107 ? -2.515 7.465 0.361 1.00 87.19 107 LEU A CA 1
ATOM 774 C C . LEU A 1 107 ? -2.747 8.005 -1.058 1.00 87.19 107 LEU A C 1
ATOM 776 O O . LEU A 1 107 ? -2.170 7.482 -2.009 1.00 87.19 107 LEU A O 1
ATOM 780 N N . LEU A 1 108 ? -3.525 9.082 -1.207 1.00 88.12 108 LEU A N 1
ATOM 781 C CA . LEU A 1 108 ? -3.731 9.742 -2.502 1.00 88.12 108 LEU A CA 1
ATOM 782 C C . LEU A 1 108 ? -2.439 10.366 -3.045 1.00 88.12 108 LEU A C 1
ATOM 784 O O . LEU A 1 108 ? -2.103 10.163 -4.209 1.00 88.12 108 LEU A O 1
ATOM 788 N N . LEU A 1 109 ? -1.680 11.072 -2.204 1.00 87.56 109 LEU A N 1
ATOM 789 C CA . LEU A 1 109 ? -0.379 11.630 -2.577 1.00 87.56 109 LEU A CA 1
ATOM 790 C C . LEU A 1 109 ? 0.615 10.524 -2.939 1.00 87.56 109 LEU A C 1
ATOM 792 O O . LEU A 1 109 ? 1.325 10.644 -3.932 1.00 87.56 109 LEU A O 1
ATOM 796 N N . GLY A 1 110 ? 0.627 9.424 -2.184 1.00 83.75 110 GLY A N 1
ATOM 797 C CA . GLY A 1 110 ? 1.423 8.241 -2.494 1.00 83.75 110 GLY A CA 1
ATOM 798 C C . GLY A 1 110 ? 1.046 7.625 -3.841 1.00 83.75 110 GLY A C 1
ATOM 799 O O . GLY A 1 110 ? 1.931 7.301 -4.624 1.00 83.75 110 GLY A O 1
ATOM 800 N N . SER A 1 111 ? -0.250 7.524 -4.151 1.00 88.88 111 SER A N 1
ATOM 801 C CA . SER A 1 111 ? -0.734 7.059 -5.457 1.00 88.88 111 SER A CA 1
ATOM 802 C C . SER A 1 111 ? -0.207 7.924 -6.605 1.00 88.88 111 SER A C 1
ATOM 804 O O . SER A 1 111 ? 0.344 7.400 -7.575 1.00 88.88 111 SER A O 1
ATOM 806 N N . LEU A 1 112 ? -0.327 9.247 -6.471 1.00 87.62 112 LEU A N 1
ATOM 807 C CA . LEU A 1 112 ? 0.169 10.197 -7.465 1.00 87.62 112 LEU A CA 1
ATOM 808 C C . LEU A 1 112 ? 1.690 10.113 -7.611 1.00 87.62 112 LEU A C 1
ATOM 810 O O . LEU A 1 112 ? 2.196 10.118 -8.728 1.00 87.62 112 LEU A O 1
ATOM 814 N N . LEU A 1 113 ? 2.417 9.981 -6.499 1.00 85.62 113 LEU A N 1
ATOM 815 C CA . LEU A 1 113 ? 3.870 9.833 -6.503 1.00 85.62 113 LEU A CA 1
ATOM 816 C C . LEU A 1 113 ? 4.309 8.547 -7.216 1.00 85.62 113 LEU A C 1
ATOM 818 O O . LEU A 1 113 ? 5.234 8.585 -8.021 1.00 85.62 113 LEU A O 1
ATOM 822 N N . VAL A 1 114 ? 3.628 7.425 -6.968 1.00 85.81 114 VAL A N 1
ATOM 823 C CA . VAL A 1 114 ? 3.892 6.141 -7.637 1.00 85.81 114 VAL A CA 1
ATOM 824 C C . VAL A 1 114 ? 3.645 6.242 -9.148 1.00 85.81 114 VAL A C 1
ATOM 826 O O . VAL A 1 114 ? 4.438 5.720 -9.926 1.00 85.81 114 VAL A O 1
ATOM 829 N N . LEU A 1 115 ? 2.613 6.968 -9.588 1.00 83.94 115 LEU A N 1
ATOM 830 C CA . LEU A 1 115 ? 2.375 7.232 -11.015 1.00 83.94 115 LEU A CA 1
ATOM 831 C C . LEU A 1 115 ? 3.376 8.215 -11.632 1.00 83.94 115 LEU A C 1
ATOM 833 O O . LEU A 1 115 ? 3.713 8.093 -12.808 1.00 83.94 115 LEU A O 1
ATOM 837 N N . ALA A 1 116 ? 3.847 9.191 -10.856 1.00 82.62 116 ALA A N 1
ATOM 838 C CA . ALA A 1 116 ? 4.801 10.203 -11.302 1.00 82.62 116 ALA A CA 1
ATOM 839 C C . ALA A 1 116 ? 6.257 9.702 -11.300 1.00 82.62 116 ALA A C 1
ATOM 841 O O . ALA A 1 116 ? 7.103 10.293 -11.969 1.00 82.62 116 ALA A O 1
ATOM 842 N N . LEU A 1 117 ? 6.551 8.605 -10.595 1.00 78.06 117 LEU A N 1
ATOM 843 C CA . LEU A 1 117 ? 7.878 7.990 -10.462 1.00 78.06 117 LEU A CA 1
ATOM 844 C C . LEU A 1 117 ? 8.658 7.846 -11.789 1.00 78.06 117 LEU A C 1
ATOM 846 O O . LEU A 1 117 ? 9.849 8.167 -11.807 1.00 78.06 117 LEU A O 1
ATOM 850 N N . PRO A 1 118 ? 8.039 7.402 -12.906 1.00 74.62 118 PRO A N 1
ATOM 851 C CA . PRO A 1 118 ? 8.732 7.263 -14.188 1.00 74.62 118 PRO A CA 1
ATOM 852 C C . PRO A 1 118 ? 9.151 8.619 -14.774 1.00 74.62 118 PRO A C 1
ATOM 854 O O . PRO A 1 118 ? 10.219 8.739 -15.370 1.00 74.62 118 PRO A O 1
ATOM 857 N N . TRP A 1 119 ? 8.327 9.647 -14.563 1.00 72.19 119 TRP A N 1
ATOM 858 C CA . TRP A 1 119 ? 8.530 11.005 -15.066 1.00 72.19 119 TRP A CA 1
ATOM 859 C C . TRP A 1 119 ? 9.559 11.775 -14.238 1.00 72.19 119 TRP A C 1
ATOM 861 O O . TRP A 1 119 ? 10.402 12.461 -14.804 1.00 72.19 119 TRP A O 1
ATOM 871 N N . LEU A 1 120 ? 9.542 11.601 -12.911 1.00 68.19 120 LEU A N 1
ATOM 872 C CA . LEU A 1 120 ? 10.485 12.244 -11.989 1.00 68.19 120 LEU A CA 1
ATOM 873 C C . LEU A 1 120 ? 11.938 11.833 -12.266 1.00 68.19 120 LEU A C 1
ATOM 875 O O . LEU A 1 120 ? 12.870 12.598 -12.049 1.00 68.19 120 LEU A O 1
ATOM 879 N N . ARG A 1 121 ? 12.134 10.604 -12.750 1.00 66.44 121 ARG A N 1
ATOM 880 C CA . ARG A 1 121 ? 13.445 10.108 -13.167 1.00 66.44 121 ARG A CA 1
ATOM 881 C C . ARG A 1 121 ? 13.907 10.752 -14.473 1.00 66.44 121 ARG A C 1
ATOM 883 O O . ARG A 1 121 ? 15.083 11.074 -14.585 1.00 66.44 121 ARG A O 1
ATOM 890 N N . ALA A 1 122 ? 13.002 10.937 -15.433 1.00 64.25 122 ALA A N 1
ATOM 891 C CA . ALA A 1 122 ? 13.324 11.526 -16.731 1.00 64.25 122 ALA A CA 1
ATOM 892 C C . ALA A 1 122 ? 13.750 13.001 -16.630 1.00 64.25 122 ALA A C 1
ATOM 894 O O . ALA A 1 122 ? 14.456 13.481 -17.504 1.00 64.25 122 ALA A O 1
ATOM 895 N N . THR A 1 123 ? 13.339 13.712 -15.575 1.00 64.12 123 THR A N 1
ATOM 896 C CA . THR A 1 123 ? 13.717 15.112 -15.321 1.00 64.12 123 THR A CA 1
ATOM 897 C C . THR A 1 123 ? 14.974 15.290 -14.465 1.00 64.12 123 THR A C 1
ATOM 899 O O . THR A 1 123 ? 15.482 16.405 -14.384 1.00 64.12 123 THR A O 1
ATOM 902 N N . LEU A 1 124 ? 15.466 14.236 -13.803 1.00 61.22 124 LEU A N 1
ATOM 903 C CA . LEU A 1 124 ? 16.668 14.269 -12.951 1.00 61.22 124 LEU A CA 1
ATOM 904 C C . LEU A 1 124 ? 17.921 13.691 -13.640 1.00 61.22 124 LEU A C 1
ATOM 906 O O . LEU A 1 124 ? 18.968 13.580 -12.999 1.00 61.22 124 LEU A O 1
ATOM 910 N N . GLN A 1 125 ? 17.806 13.299 -14.911 1.00 54.25 125 GLN A N 1
ATOM 911 C CA . GLN A 1 125 ? 18.895 12.828 -15.774 1.00 54.25 125 GLN A CA 1
ATOM 912 C C . GLN A 1 125 ? 19.182 13.854 -16.866 1.00 54.25 125 GLN A C 1
ATOM 914 O O . GLN A 1 125 ? 20.371 13.969 -17.231 1.00 54.25 125 GLN A O 1
#